Protein AF-W6XMX1-F1 (afdb_monomer_lite)

Sequence (106 aa):
MCALLLRYIAELRRIPNKTGSGFQICKALGGGILNWRTGESQCKELRFQDESSSTNARKLVSESHSVKHDIAFTHRDLNLRNILVDDNGKISRIVNWECAGWYPKY

Radius of gyration: 15.33 Å; chains: 1; bounding box: 38×30×37 Å

InterPro domains:
  IPR002575 Aminoglycoside phosphotransferase [PF01636] (68-104)
  IPR011009 Protein kinase-like domain superfamily [SSF56112] (65-105)
  IPR051678 Aminoglycoside Phosphotransferase Enzymes [PTHR21310] (5-106)

pLDDT: mean 77.58, std 15.32, range [41.53, 93.69]

Structure (mmCIF, N/CA/C/O backbone):
data_AF-W6XMX1-F1
#
_entry.id   AF-W6XMX1-F1
#
loop_
_atom_site.group_PDB
_atom_site.id
_atom_site.type_symbol
_atom_site.label_atom_id
_atom_site.label_alt_id
_atom_site.label_comp_id
_atom_site.label_asym_id
_atom_site.label_entity_id
_atom_site.label_seq_id
_atom_site.pdbx_PDB_ins_code
_atom_site.Cartn_x
_atom_site.Cartn_y
_atom_site.Cartn_z
_atom_site.occupancy
_atom_site.B_iso_or_equiv
_atom_site.auth_seq_id
_atom_site.auth_comp_id
_atom_site.auth_asym_id
_atom_site.auth_atom_id
_atom_site.pdbx_PDB_model_num
ATOM 1 N N . MET A 1 1 ? -12.071 -9.589 13.510 1.00 52.03 1 MET A N 1
ATOM 2 C CA . MET A 1 1 ? -11.070 -8.579 13.088 1.00 52.03 1 MET A CA 1
ATOM 3 C C . MET A 1 1 ? -10.588 -8.758 11.635 1.00 52.03 1 MET A C 1
ATOM 5 O O . MET A 1 1 ? -10.311 -7.759 10.988 1.00 52.03 1 MET A O 1
ATOM 9 N N . CYS A 1 2 ? -10.547 -9.977 11.071 1.00 61.47 2 CYS A N 1
ATOM 10 C CA . CYS A 1 2 ? -9.979 -10.225 9.729 1.00 61.47 2 CYS A CA 1
ATOM 11 C C . CYS A 1 2 ? -10.772 -9.664 8.528 1.00 61.47 2 CYS A C 1
ATOM 13 O O . CYS A 1 2 ? -10.155 -9.211 7.570 1.00 61.47 2 CYS A O 1
ATOM 15 N N . ALA A 1 3 ? -12.110 -9.651 8.553 1.00 73.19 3 ALA A N 1
ATOM 16 C CA . ALA A 1 3 ? -12.905 -9.280 7.371 1.00 73.19 3 ALA A CA 1
ATOM 17 C C . ALA A 1 3 ? -12.730 -7.810 6.935 1.00 73.19 3 ALA A C 1
ATOM 19 O O . ALA A 1 3 ? -12.672 -7.519 5.741 1.00 73.19 3 ALA A O 1
ATOM 20 N N . LEU A 1 4 ? -12.598 -6.887 7.895 1.00 75.12 4 LEU A N 1
ATOM 21 C CA . LEU A 1 4 ? -12.388 -5.465 7.603 1.00 75.12 4 LEU A CA 1
ATOM 22 C C . LEU A 1 4 ? -11.020 -5.226 6.959 1.00 75.12 4 LEU A C 1
ATOM 24 O O . LEU A 1 4 ? -10.932 -4.550 5.940 1.00 75.12 4 LEU A O 1
ATOM 28 N N . LEU A 1 5 ? -9.966 -5.837 7.502 1.00 80.12 5 LEU A N 1
ATOM 29 C CA . LEU A 1 5 ? -8.613 -5.695 6.968 1.00 80.12 5 LEU A CA 1
ATOM 30 C C . LEU A 1 5 ? -8.502 -6.249 5.539 1.00 80.12 5 LEU A C 1
ATOM 32 O O . LEU A 1 5 ? -7.880 -5.626 4.682 1.00 80.12 5 LEU A O 1
ATOM 36 N N . LEU A 1 6 ? -9.153 -7.383 5.263 1.00 85.38 6 LEU A N 1
ATOM 37 C CA . LEU A 1 6 ? -9.196 -7.970 3.921 1.00 85.38 6 LEU A CA 1
ATOM 38 C C . LEU A 1 6 ? -9.887 -7.049 2.910 1.00 85.38 6 LEU A C 1
ATOM 40 O O . LEU A 1 6 ? -9.405 -6.910 1.785 1.00 85.38 6 LEU A O 1
ATOM 44 N N . ARG A 1 7 ? -10.974 -6.380 3.315 1.00 88.06 7 ARG A N 1
ATOM 45 C CA . ARG A 1 7 ? -11.649 -5.385 2.474 1.00 88.06 7 ARG A CA 1
ATOM 46 C C . ARG A 1 7 ? -10.730 -4.205 2.159 1.00 88.06 7 ARG A C 1
ATOM 48 O O . ARG A 1 7 ? -10.612 -3.846 0.992 1.00 88.06 7 ARG A O 1
ATOM 55 N N . TYR A 1 8 ? -10.025 -3.668 3.155 1.00 86.62 8 TYR A N 1
ATOM 56 C CA . TYR A 1 8 ? -9.063 -2.583 2.935 1.00 86.62 8 TYR A CA 1
ATOM 57 C C . TYR A 1 8 ? -7.927 -2.990 1.993 1.00 86.62 8 TYR A C 1
ATOM 59 O O . TYR A 1 8 ? -7.581 -2.247 1.080 1.00 86.62 8 TYR A O 1
ATOM 67 N N . ILE A 1 9 ? -7.366 -4.191 2.159 1.00 88.75 9 ILE A N 1
ATOM 68 C CA . ILE A 1 9 ? -6.332 -4.704 1.249 1.00 88.75 9 ILE A CA 1
ATOM 69 C C . ILE A 1 9 ? -6.878 -4.813 -0.182 1.00 88.75 9 ILE A C 1
ATOM 71 O O . ILE A 1 9 ? -6.182 -4.460 -1.134 1.00 88.75 9 ILE A O 1
ATOM 75 N N . ALA A 1 10 ? -8.120 -5.273 -0.355 1.00 90.94 10 ALA A N 1
ATOM 76 C CA . ALA A 1 10 ? -8.757 -5.337 -1.668 1.00 90.94 10 ALA A CA 1
ATOM 77 C C . ALA A 1 10 ? -8.953 -3.944 -2.293 1.00 90.94 10 ALA A C 1
ATOM 79 O O . ALA A 1 10 ? -8.756 -3.787 -3.497 1.00 90.94 10 ALA A O 1
ATOM 80 N N . GLU A 1 11 ? -9.292 -2.932 -1.492 1.00 91.75 11 GLU A N 1
ATOM 81 C CA . GLU A 1 11 ? -9.400 -1.540 -1.941 1.00 91.75 11 GLU A CA 1
ATOM 82 C C . GLU A 1 11 ? -8.041 -0.976 -2.373 1.00 91.75 11 GLU A C 1
ATOM 84 O O . GLU A 1 11 ? -7.942 -0.413 -3.462 1.00 91.75 11 GLU A O 1
ATOM 89 N N . LEU A 1 12 ? -6.974 -1.207 -1.598 1.00 91.81 12 LEU A N 1
ATOM 90 C CA . LEU A 1 12 ? -5.619 -0.790 -1.980 1.00 91.81 12 LEU A CA 1
ATOM 91 C C . LEU A 1 12 ? -5.177 -1.428 -3.297 1.00 91.81 12 LEU A C 1
ATOM 93 O O . LEU A 1 12 ? -4.663 -0.742 -4.177 1.00 91.81 12 LEU A O 1
ATOM 97 N N . ARG A 1 13 ? -5.451 -2.722 -3.481 1.00 92.06 13 ARG A N 1
ATOM 98 C CA . ARG A 1 13 ? -5.090 -3.453 -4.703 1.00 92.06 13 ARG A CA 1
ATOM 99 C C . ARG A 1 13 ? -5.808 -2.950 -5.961 1.00 92.06 13 ARG A C 1
ATOM 101 O O . ARG A 1 13 ? -5.365 -3.263 -7.059 1.00 92.06 13 ARG A O 1
ATOM 108 N N . ARG A 1 14 ? -6.888 -2.173 -5.826 1.00 93.19 14 ARG A N 1
ATOM 109 C CA . ARG A 1 14 ? -7.600 -1.549 -6.956 1.00 93.19 14 ARG A CA 1
ATOM 110 C C . ARG A 1 14 ? -6.994 -0.218 -7.400 1.00 93.19 14 ARG A C 1
ATOM 112 O O . ARG A 1 14 ? -7.412 0.305 -8.430 1.00 93.19 14 ARG A O 1
ATOM 119 N N . ILE A 1 15 ? -6.042 0.341 -6.651 1.00 92.69 15 ILE A N 1
ATOM 120 C CA . ILE A 1 15 ? -5.421 1.626 -6.982 1.00 92.69 15 ILE A CA 1
ATOM 121 C C . ILE A 1 15 ? -4.490 1.441 -8.194 1.00 92.69 15 ILE A C 1
ATOM 123 O O . ILE A 1 15 ? -3.500 0.709 -8.099 1.00 92.69 15 ILE A O 1
ATOM 127 N N . PRO A 1 16 ? -4.762 2.102 -9.336 1.00 90.75 16 PRO A N 1
ATOM 128 C CA . PRO A 1 16 ? -3.921 1.978 -10.521 1.00 90.75 16 PRO A CA 1
ATOM 129 C C . PRO A 1 16 ? -2.590 2.720 -10.344 1.00 90.75 16 PRO A C 1
ATOM 131 O O . PRO A 1 16 ? -2.535 3.781 -9.717 1.00 90.75 16 PRO A O 1
ATOM 134 N N . ASN A 1 17 ? -1.518 2.205 -10.953 1.00 89.19 17 ASN A N 1
ATOM 135 C CA . ASN A 1 17 ? -0.254 2.938 -11.046 1.00 89.19 17 ASN A CA 1
ATOM 136 C C . ASN A 1 17 ? -0.397 4.106 -12.032 1.00 89.19 17 ASN A C 1
ATOM 138 O O . ASN A 1 17 ? -0.531 3.892 -13.234 1.00 89.19 17 ASN A O 1
ATOM 142 N N . LYS A 1 18 ? -0.363 5.338 -11.519 1.00 89.44 18 LYS A N 1
ATOM 143 C CA . LYS A 1 18 ? -0.402 6.577 -12.318 1.00 89.44 18 LYS A CA 1
ATOM 144 C C . LYS A 1 18 ? 0.853 7.433 -12.136 1.00 89.44 18 LYS A C 1
ATOM 146 O O . LYS A 1 18 ? 0.825 8.630 -12.389 1.00 89.44 18 LYS A O 1
ATOM 151 N N . THR A 1 19 ? 1.950 6.835 -11.674 1.00 84.31 19 THR A N 1
ATOM 152 C CA . THR A 1 19 ? 3.178 7.570 -11.328 1.00 84.31 19 THR A CA 1
ATOM 153 C C . THR A 1 19 ? 3.915 8.149 -12.539 1.00 84.31 19 THR A C 1
ATOM 155 O O . THR A 1 19 ? 4.777 9.002 -12.365 1.00 84.31 19 THR A O 1
ATOM 158 N N . GLY A 1 20 ? 3.606 7.698 -13.762 1.00 82.00 20 GLY A N 1
ATOM 159 C CA . GLY A 1 20 ? 4.233 8.188 -14.998 1.00 82.00 20 GLY A CA 1
ATOM 160 C C . GLY A 1 20 ? 5.721 7.842 -15.137 1.00 82.00 20 GLY A C 1
ATOM 161 O O . GLY A 1 20 ? 6.353 8.247 -16.104 1.00 82.00 20 GLY A O 1
ATOM 162 N N . SER A 1 21 ? 6.283 7.082 -14.193 1.00 80.25 21 SER A N 1
ATOM 163 C CA . SER A 1 21 ? 7.713 6.767 -14.126 1.00 80.25 21 SER A CA 1
ATOM 164 C C . SER A 1 21 ? 8.137 5.638 -15.072 1.00 80.25 21 SER A C 1
ATOM 166 O O . SER A 1 21 ? 9.328 5.416 -15.268 1.00 80.25 21 SER A O 1
ATOM 168 N N . GLY A 1 22 ? 7.171 4.901 -15.632 1.00 82.25 22 GLY A N 1
ATOM 169 C CA . GLY A 1 22 ? 7.397 3.720 -16.469 1.00 82.25 22 GLY A CA 1
ATOM 170 C C . GLY A 1 22 ? 7.745 2.446 -15.691 1.00 82.25 22 GLY A C 1
ATOM 171 O O . GLY A 1 22 ? 7.666 1.368 -16.265 1.00 82.25 22 GLY A O 1
ATOM 172 N N . PHE A 1 23 ? 8.064 2.540 -14.396 1.00 81.31 23 PHE A N 1
ATOM 173 C CA . PHE A 1 23 ? 8.414 1.386 -13.566 1.00 81.31 23 PHE A CA 1
ATOM 174 C C . PHE A 1 23 ? 7.171 0.708 -12.990 1.00 81.31 23 PHE A C 1
ATOM 176 O O . PHE A 1 23 ? 6.278 1.371 -12.452 1.00 81.31 23 PHE A O 1
ATOM 183 N N . GLN A 1 24 ? 7.139 -0.626 -13.037 1.00 83.81 24 GLN A N 1
ATOM 184 C CA . GLN A 1 24 ? 6.071 -1.388 -12.395 1.00 83.81 24 GLN A CA 1
ATOM 185 C C . GLN A 1 24 ? 6.306 -1.518 -10.890 1.00 83.81 24 GLN A C 1
ATOM 187 O O . GLN A 1 24 ? 5.349 -1.401 -10.131 1.00 83.81 24 GLN A O 1
ATOM 192 N N . ILE A 1 25 ? 7.556 -1.695 -10.445 1.00 86.25 25 ILE A N 1
ATOM 193 C CA . ILE A 1 25 ? 7.892 -1.822 -9.022 1.00 86.25 25 ILE A CA 1
ATOM 194 C C . ILE A 1 25 ? 8.597 -0.550 -8.554 1.00 86.25 25 ILE A C 1
ATOM 196 O O . ILE A 1 25 ? 9.763 -0.294 -8.876 1.00 86.25 25 ILE A O 1
ATOM 200 N N . CYS A 1 26 ? 7.872 0.262 -7.788 1.00 86.19 26 CYS A N 1
ATOM 201 C CA . CYS A 1 26 ? 8.324 1.582 -7.362 1.00 86.19 26 CYS A CA 1
ATOM 202 C C . CYS A 1 26 ? 7.590 2.070 -6.107 1.00 86.19 26 CYS A C 1
ATOM 204 O O . CYS A 1 26 ? 6.584 1.504 -5.678 1.00 86.19 26 CYS A O 1
ATOM 206 N N . LYS A 1 27 ? 8.068 3.174 -5.529 1.00 89.31 27 LYS A N 1
ATOM 207 C CA . LYS A 1 27 ? 7.377 3.897 -4.450 1.00 89.31 27 LYS A CA 1
ATOM 208 C C . LYS A 1 27 ? 6.028 4.473 -4.873 1.00 89.31 27 LYS A C 1
ATOM 210 O O . LYS A 1 27 ? 5.805 4.687 -6.060 1.00 89.31 27 LYS A O 1
ATOM 215 N N . ALA A 1 28 ? 5.235 4.866 -3.864 1.00 88.56 28 ALA A N 1
ATOM 216 C CA . ALA A 1 28 ? 4.007 5.681 -3.912 1.00 88.56 28 ALA A CA 1
ATOM 217 C C . ALA A 1 28 ? 3.990 6.810 -4.975 1.00 88.56 28 ALA A C 1
ATOM 219 O O . ALA A 1 28 ? 2.961 7.072 -5.591 1.00 88.56 28 ALA A O 1
ATOM 220 N N . LEU A 1 29 ? 5.137 7.442 -5.222 1.00 87.31 29 LEU A N 1
ATOM 221 C CA . LEU A 1 29 ? 5.274 8.568 -6.150 1.00 87.31 29 LEU A CA 1
ATOM 222 C C . LEU A 1 29 ? 6.156 8.245 -7.369 1.00 87.31 29 LEU A C 1
ATOM 224 O O . LEU A 1 29 ? 6.637 9.148 -8.038 1.00 87.31 29 LEU A O 1
ATOM 228 N N . GLY A 1 30 ? 6.425 6.966 -7.644 1.00 83.31 30 GLY A N 1
ATOM 229 C CA . GLY A 1 30 ? 7.245 6.532 -8.784 1.00 83.31 30 GLY A CA 1
ATOM 230 C C . GLY A 1 30 ? 8.758 6.557 -8.551 1.00 83.31 30 GLY A C 1
ATOM 231 O O . GLY A 1 30 ? 9.510 6.142 -9.429 1.00 83.31 30 GLY A O 1
ATOM 232 N N . GLY A 1 31 ? 9.205 7.012 -7.377 1.00 82.50 31 GLY A N 1
ATOM 233 C CA . GLY A 1 31 ? 10.609 6.975 -6.963 1.00 82.50 31 GLY A CA 1
ATOM 234 C C . GLY A 1 31 ? 11.099 5.572 -6.587 1.00 82.50 31 GLY A C 1
ATOM 235 O O . GLY A 1 31 ? 10.366 4.581 -6.669 1.00 82.50 31 GLY A O 1
ATOM 236 N N . GLY A 1 32 ? 12.345 5.482 -6.130 1.00 81.88 32 GLY A N 1
ATOM 237 C CA . GLY A 1 32 ? 12.928 4.225 -5.676 1.00 81.88 32 GLY A CA 1
ATOM 238 C C . GLY A 1 32 ? 12.310 3.701 -4.399 1.00 81.88 32 GLY A C 1
ATOM 239 O O . GLY A 1 32 ? 11.879 4.444 -3.518 1.00 81.88 32 GLY A O 1
ATOM 240 N N . ILE A 1 33 ? 12.288 2.382 -4.319 1.00 81.62 33 ILE A N 1
ATOM 241 C CA . ILE A 1 33 ? 11.810 1.609 -3.189 1.00 81.62 33 ILE A CA 1
ATOM 242 C C . ILE A 1 33 ? 12.589 2.019 -1.941 1.00 81.62 33 ILE A C 1
ATOM 244 O O . ILE A 1 33 ? 13.815 1.994 -1.933 1.00 81.62 33 ILE A O 1
ATOM 248 N N . LEU A 1 34 ? 11.859 2.334 -0.874 1.00 74.44 34 LEU A N 1
ATOM 249 C CA . LEU A 1 34 ? 12.412 2.509 0.463 1.00 74.44 34 LEU A CA 1
ATOM 250 C C . LEU A 1 34 ? 11.944 1.341 1.318 1.00 74.44 34 LEU A C 1
ATOM 252 O O . LEU A 1 34 ? 10.757 1.018 1.356 1.00 74.44 34 LEU A O 1
ATOM 256 N N . ASN A 1 35 ? 12.887 0.702 1.991 1.00 74.06 35 ASN A N 1
ATOM 257 C CA . ASN A 1 35 ? 12.615 -0.271 3.027 1.00 74.06 35 ASN A CA 1
ATOM 258 C C . ASN A 1 35 ? 13.661 -0.081 4.119 1.00 74.06 35 ASN A C 1
ATOM 260 O O . ASN A 1 35 ? 14.791 -0.547 3.986 1.00 74.06 35 ASN A O 1
ATOM 264 N N . TRP A 1 36 ? 13.275 0.575 5.211 1.00 68.69 36 TRP A N 1
ATOM 265 C CA . TRP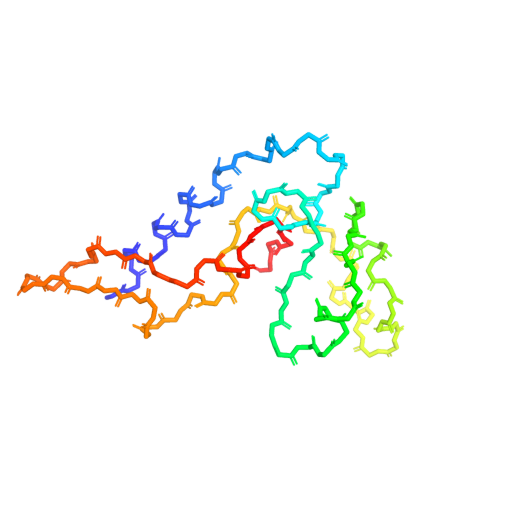 A 1 36 ? 14.176 0.892 6.321 1.00 68.69 36 TRP A CA 1
ATOM 266 C C . TRP A 1 36 ? 14.889 -0.343 6.901 1.00 68.69 36 TRP A C 1
ATOM 268 O O . TRP A 1 36 ? 15.964 -0.207 7.472 1.00 68.69 36 TRP A O 1
ATOM 278 N N . ARG A 1 37 ? 14.355 -1.554 6.685 1.00 68.94 37 ARG A N 1
ATOM 279 C CA . ARG A 1 37 ? 14.965 -2.832 7.096 1.00 68.94 37 ARG A CA 1
ATOM 280 C C . ARG A 1 37 ? 16.150 -3.276 6.228 1.00 68.94 37 ARG A C 1
ATOM 282 O O . ARG A 1 37 ? 16.891 -4.166 6.623 1.00 68.94 37 ARG A O 1
ATOM 289 N N . THR A 1 38 ? 16.327 -2.682 5.050 1.00 64.69 38 THR A N 1
ATOM 290 C CA . THR A 1 38 ? 17.411 -2.981 4.098 1.00 64.69 38 THR A CA 1
ATOM 291 C C . THR A 1 38 ? 18.234 -1.724 3.854 1.00 64.69 38 THR A C 1
ATOM 293 O O . THR A 1 38 ? 17.762 -0.793 3.194 1.00 64.69 38 THR A O 1
ATOM 296 N N . GLY A 1 39 ? 19.476 -1.717 4.346 1.00 57.75 39 GLY A N 1
ATOM 297 C CA . GLY A 1 39 ? 20.399 -0.581 4.222 1.00 57.75 39 GLY A CA 1
ATOM 298 C C . GLY A 1 39 ? 20.650 -0.132 2.776 1.00 57.75 39 GLY A C 1
ATOM 299 O O . GLY A 1 39 ? 20.792 1.059 2.524 1.00 57.75 39 GLY A O 1
ATOM 300 N N . GLU A 1 40 ? 20.593 -1.045 1.799 1.00 57.53 40 GLU A N 1
ATOM 301 C CA . GLU A 1 40 ? 20.767 -0.714 0.374 1.00 57.53 40 GLU A CA 1
ATOM 302 C C . GLU A 1 40 ? 19.727 0.289 -0.144 1.00 57.53 40 GLU A C 1
ATOM 304 O O . GLU A 1 40 ? 20.063 1.193 -0.904 1.00 57.53 40 GLU A O 1
ATOM 309 N N . SER A 1 41 ? 18.476 0.184 0.315 1.00 57.56 41 SER A N 1
ATOM 310 C CA . SER A 1 41 ? 17.390 1.088 -0.095 1.00 57.56 41 SER A CA 1
ATOM 311 C C . SER A 1 41 ? 17.469 2.481 0.539 1.00 57.56 41 SER A C 1
ATOM 313 O O . SER A 1 41 ? 16.763 3.394 0.118 1.00 57.56 41 SER A O 1
ATOM 315 N N . GLN A 1 42 ? 18.318 2.647 1.557 1.00 56.59 42 GLN A N 1
ATOM 316 C CA . GLN A 1 42 ? 18.603 3.944 2.170 1.00 56.59 42 GLN A CA 1
ATOM 317 C C . GLN A 1 42 ? 19.736 4.679 1.435 1.00 56.59 42 GLN A C 1
ATOM 319 O O . GLN A 1 42 ? 19.824 5.899 1.513 1.00 56.59 42 GLN A O 1
ATOM 324 N N . CYS A 1 43 ? 20.589 3.943 0.711 1.00 49.31 43 CYS A N 1
ATOM 325 C CA . CYS A 1 43 ? 21.790 4.471 0.062 1.00 49.31 43 CYS A CA 1
ATOM 326 C C . CYS A 1 43 ? 21.673 4.542 -1.474 1.00 49.31 43 CYS A C 1
ATOM 328 O O . CYS A 1 43 ? 22.366 5.337 -2.106 1.00 49.31 43 CYS A O 1
ATOM 330 N N . LYS A 1 44 ? 20.780 3.753 -2.093 1.00 56.56 44 LYS A N 1
ATOM 331 C CA . LYS A 1 44 ? 20.583 3.724 -3.549 1.00 56.56 44 LYS A CA 1
ATOM 332 C C . LYS A 1 44 ? 19.109 3.680 -3.932 1.00 56.56 44 LYS A C 1
ATOM 334 O O . LYS A 1 44 ? 18.305 2.975 -3.327 1.00 56.56 44 LYS A O 1
ATOM 339 N N . GLU A 1 45 ? 18.769 4.401 -4.995 1.00 61.16 45 GLU A N 1
ATOM 340 C CA . GLU A 1 45 ? 17.421 4.400 -5.544 1.00 61.16 45 GLU A CA 1
ATOM 341 C C . GLU A 1 45 ? 17.138 3.092 -6.307 1.00 61.16 45 GLU A C 1
ATOM 343 O O . GLU A 1 45 ? 17.581 2.904 -7.439 1.00 61.16 45 GLU A O 1
ATOM 348 N N . LEU A 1 46 ? 16.424 2.159 -5.671 1.00 64.56 46 LEU A N 1
ATOM 349 C CA . LEU A 1 46 ? 16.082 0.861 -6.262 1.00 64.56 46 LEU A CA 1
ATOM 350 C C . LEU A 1 46 ? 14.742 0.946 -7.002 1.00 64.56 46 LEU A C 1
ATOM 352 O O . LEU A 1 46 ? 13.702 1.148 -6.379 1.00 64.56 46 LEU A O 1
ATOM 356 N N . ARG A 1 47 ? 14.753 0.784 -8.326 1.00 65.50 47 ARG A N 1
ATOM 357 C CA . ARG A 1 47 ? 13.554 0.746 -9.179 1.00 65.50 47 ARG A CA 1
ATOM 358 C C . ARG A 1 47 ? 13.668 -0.443 -10.123 1.00 65.50 47 ARG A C 1
ATOM 360 O O . ARG A 1 47 ? 14.750 -0.686 -10.654 1.00 65.50 47 ARG A O 1
ATOM 367 N N . PHE A 1 48 ? 12.568 -1.157 -10.340 1.00 73.81 48 PHE A N 1
ATOM 368 C CA . PHE A 1 48 ? 12.560 -2.338 -11.203 1.00 73.81 48 PHE A CA 1
ATOM 369 C C . PHE A 1 48 ? 11.440 -2.226 -12.235 1.00 73.81 48 PHE A C 1
ATOM 371 O O . PHE A 1 48 ? 10.329 -1.787 -11.922 1.00 73.81 48 PHE A O 1
ATOM 378 N N . GLN A 1 49 ? 11.756 -2.589 -13.478 1.00 70.50 49 GLN A N 1
ATOM 379 C CA . GLN A 1 49 ? 10.775 -2.599 -14.564 1.00 70.50 49 GLN A CA 1
ATOM 380 C C . GLN A 1 49 ? 9.774 -3.737 -14.371 1.00 70.50 49 GLN A C 1
ATOM 382 O O . GLN A 1 49 ? 8.591 -3.557 -14.627 1.00 70.50 49 GLN A O 1
ATOM 387 N N . ASP A 1 50 ? 10.246 -4.865 -13.846 1.00 68.06 50 ASP A N 1
ATOM 388 C CA . ASP A 1 50 ? 9.470 -6.070 -13.572 1.00 68.06 50 ASP A CA 1
ATOM 389 C C . ASP A 1 50 ? 10.185 -6.958 -12.528 1.00 68.06 50 ASP A C 1
ATOM 391 O O . ASP A 1 50 ? 11.326 -6.688 -12.142 1.00 68.06 50 ASP A O 1
ATOM 395 N N . GLU A 1 51 ? 9.542 -8.039 -12.079 1.00 64.44 51 GLU A N 1
ATOM 396 C CA . GLU A 1 51 ? 10.101 -8.964 -11.077 1.00 64.44 51 GLU A CA 1
ATOM 397 C C . GLU A 1 51 ? 11.428 -9.621 -11.496 1.00 64.44 51 GLU A C 1
ATOM 399 O O . GLU A 1 51 ? 12.290 -9.853 -10.652 1.00 64.44 51 GLU A O 1
ATOM 404 N N . SER A 1 52 ? 11.656 -9.886 -12.786 1.00 61.56 52 SER A N 1
ATOM 405 C CA . SER A 1 52 ? 12.902 -10.513 -13.259 1.00 61.56 52 SER A CA 1
ATOM 406 C C . SER A 1 52 ? 14.116 -9.583 -13.144 1.00 61.56 52 SER A C 1
ATOM 408 O O . SER A 1 52 ? 15.262 -10.031 -13.020 1.00 61.56 52 SER A O 1
ATOM 410 N N . SER A 1 53 ? 13.874 -8.271 -13.110 1.00 57.25 53 SER A N 1
ATOM 411 C CA . SER A 1 53 ? 14.921 -7.261 -12.963 1.00 57.25 53 SER A CA 1
ATOM 412 C C . SER A 1 53 ? 15.385 -7.053 -11.508 1.00 57.25 53 SER A C 1
ATOM 414 O O . SER A 1 53 ? 16.381 -6.367 -11.287 1.00 57.25 53 SER A O 1
ATOM 416 N N . SER A 1 54 ? 14.766 -7.703 -10.507 1.00 57.38 54 SER A N 1
ATOM 417 C CA . SER A 1 54 ? 15.124 -7.579 -9.076 1.00 57.38 54 SER A CA 1
ATOM 418 C C . SER A 1 54 ? 16.291 -8.475 -8.609 1.00 57.38 54 SER A C 1
ATOM 420 O O . SER A 1 54 ? 16.379 -8.872 -7.447 1.00 57.38 54 SER A O 1
ATOM 422 N N . THR A 1 55 ? 17.195 -8.857 -9.507 1.00 47.06 55 THR A N 1
ATOM 423 C CA . THR A 1 55 ? 17.916 -10.138 -9.449 1.00 47.06 55 THR A CA 1
ATOM 424 C C . THR A 1 55 ? 19.250 -10.196 -8.677 1.00 47.06 55 THR A C 1
ATOM 426 O O . THR A 1 55 ? 20.107 -11.029 -8.991 1.00 47.06 55 THR A O 1
ATOM 429 N N . ASN A 1 56 ? 19.425 -9.423 -7.604 1.00 49.56 56 ASN A N 1
ATOM 430 C CA . ASN A 1 56 ? 20.653 -9.510 -6.791 1.00 49.56 56 ASN A CA 1
ATOM 431 C C . ASN A 1 56 ? 20.625 -10.594 -5.688 1.00 49.56 56 ASN A C 1
ATOM 433 O O . ASN A 1 56 ? 21.638 -10.810 -5.032 1.00 49.56 56 ASN A O 1
ATOM 437 N N . ALA A 1 57 ? 19.529 -11.344 -5.518 1.00 45.31 57 ALA A N 1
ATOM 438 C CA . ALA A 1 57 ? 19.427 -12.447 -4.547 1.00 45.31 57 ALA A CA 1
ATOM 439 C C . ALA A 1 57 ? 19.189 -13.808 -5.236 1.00 45.31 57 ALA A C 1
ATOM 441 O O . ALA A 1 57 ? 18.222 -14.515 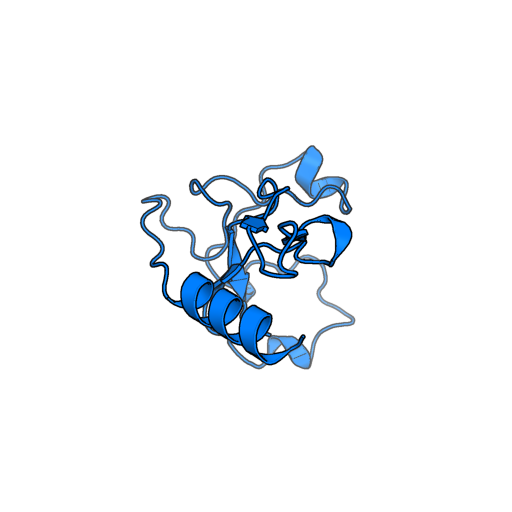-4.970 1.00 45.31 57 ALA A O 1
ATOM 442 N N . ARG A 1 58 ? 20.046 -14.171 -6.197 1.00 44.47 58 ARG A N 1
ATOM 443 C CA . ARG A 1 58 ? 19.723 -15.183 -7.219 1.00 44.47 58 ARG A CA 1
ATOM 444 C C . ARG A 1 58 ? 20.039 -16.657 -6.899 1.00 44.47 58 ARG A C 1
ATOM 446 O O . ARG A 1 58 ? 20.035 -17.457 -7.826 1.00 44.47 58 ARG A O 1
ATOM 453 N N . LYS A 1 59 ? 20.324 -17.061 -5.652 1.00 41.53 59 LYS A N 1
ATOM 454 C CA . LYS A 1 59 ? 20.714 -18.470 -5.375 1.00 41.53 59 LYS A CA 1
ATOM 455 C C . LYS A 1 59 ? 19.889 -19.261 -4.359 1.00 41.53 59 LYS A C 1
ATOM 457 O O . LYS A 1 59 ? 20.044 -20.473 -4.335 1.00 41.53 59 LYS A O 1
ATOM 462 N N . LEU A 1 60 ? 19.002 -18.639 -3.581 1.00 45.75 60 LEU A N 1
ATOM 463 C CA . LEU A 1 60 ? 18.170 -19.363 -2.597 1.00 45.75 60 LEU A CA 1
ATOM 464 C C . LEU A 1 60 ? 16.654 -19.231 -2.828 1.00 45.75 60 LEU A C 1
ATOM 466 O O . LEU A 1 60 ? 15.881 -19.843 -2.104 1.00 45.75 60 LEU A O 1
ATOM 470 N N . VAL A 1 61 ? 16.220 -18.463 -3.835 1.00 49.69 61 VAL A N 1
ATOM 471 C CA . VAL A 1 61 ? 14.801 -18.117 -4.072 1.00 49.69 61 VAL A CA 1
ATOM 472 C C . VAL A 1 61 ? 14.369 -18.497 -5.500 1.00 49.69 61 VAL A C 1
ATOM 474 O O . VAL A 1 61 ? 13.648 -17.769 -6.170 1.00 49.69 61 VAL A O 1
ATOM 477 N N . SER A 1 6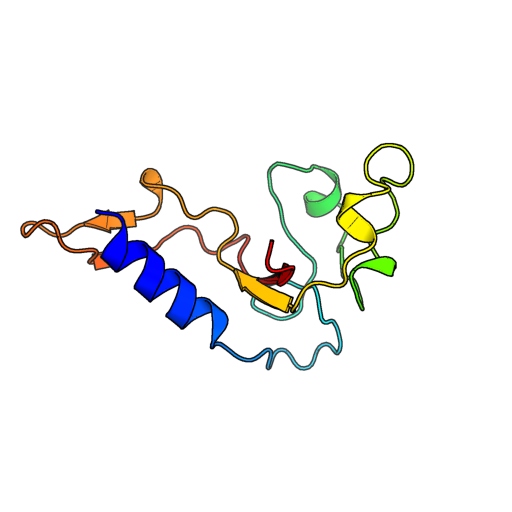2 ? 14.878 -19.601 -6.0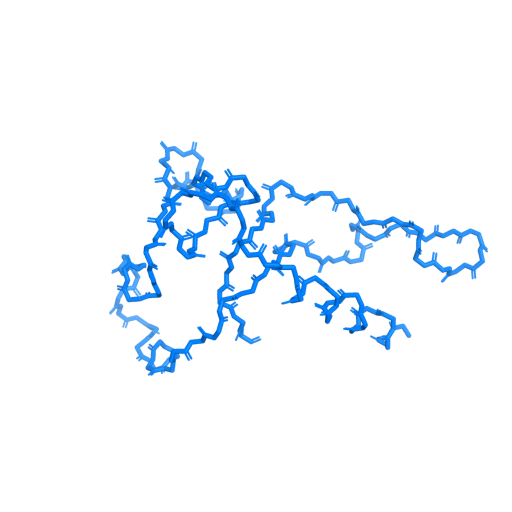50 1.00 47.69 62 SER A N 1
ATOM 478 C CA . SER A 1 62 ? 14.669 -19.939 -7.469 1.00 47.69 62 SER A CA 1
ATOM 479 C C . SER A 1 62 ? 13.281 -20.497 -7.793 1.00 47.69 62 SER A C 1
ATOM 481 O O . SER A 1 62 ? 12.867 -20.406 -8.940 1.00 47.69 62 SER A O 1
ATOM 483 N N . GLU A 1 63 ? 12.540 -21.035 -6.822 1.00 50.44 63 GLU A N 1
ATOM 484 C CA . GLU A 1 63 ? 11.240 -21.663 -7.103 1.00 50.44 63 GLU A CA 1
ATOM 485 C C . GLU A 1 63 ? 10.074 -20.664 -7.029 1.00 50.44 63 GLU A C 1
ATOM 487 O O . GLU A 1 63 ? 9.202 -20.670 -7.898 1.00 50.44 63 GLU A O 1
ATOM 492 N N . SER A 1 64 ? 10.093 -19.733 -6.068 1.00 51.81 64 SER A N 1
ATOM 493 C CA . SER A 1 64 ? 9.020 -18.741 -5.873 1.00 51.81 64 SER A CA 1
ATOM 494 C C . SER A 1 64 ? 8.987 -17.639 -6.938 1.00 51.81 64 SER A C 1
ATOM 496 O O . SER A 1 64 ? 7.936 -17.053 -7.169 1.00 51.81 64 SER A O 1
ATOM 498 N N . HIS A 1 65 ? 10.108 -17.372 -7.616 1.00 56.03 65 HIS A N 1
ATOM 499 C CA . HIS A 1 65 ? 10.182 -16.380 -8.699 1.00 56.03 65 HIS A CA 1
ATOM 500 C C . HIS A 1 65 ? 9.849 -16.955 -10.090 1.00 56.03 65 HIS A C 1
ATOM 502 O O . HIS A 1 65 ? 9.899 -16.224 -11.077 1.00 56.03 65 HIS A O 1
ATOM 508 N N . SER A 1 66 ? 9.492 -18.243 -10.189 1.00 59.56 66 SER A N 1
ATOM 509 C CA . SER A 1 66 ? 9.016 -18.862 -11.442 1.00 59.56 66 SER A CA 1
ATOM 510 C C . SER A 1 66 ? 7.610 -18.391 -11.826 1.00 59.56 66 SER A C 1
ATOM 512 O O . SER A 1 66 ? 7.217 -18.463 -12.990 1.00 59.56 66 SER A O 1
ATOM 514 N N . VAL A 1 67 ? 6.838 -17.940 -10.835 1.00 67.00 67 VAL A N 1
ATOM 515 C CA . VAL A 1 67 ? 5.483 -17.426 -11.014 1.00 67.00 67 VAL A CA 1
ATOM 516 C C . VAL A 1 67 ? 5.571 -15.916 -11.147 1.00 67.00 67 VAL A C 1
ATOM 518 O O . VAL A 1 67 ? 6.100 -15.239 -10.270 1.00 67.00 67 VAL A O 1
ATOM 521 N N . LYS A 1 68 ? 5.050 -15.392 -12.255 1.00 72.94 68 LYS A N 1
ATOM 522 C CA . LYS A 1 68 ? 4.879 -13.953 -12.441 1.00 72.94 68 LYS A CA 1
ATOM 523 C C . LYS A 1 68 ? 3.671 -13.501 -11.628 1.00 72.94 68 LYS A C 1
ATOM 525 O O . LYS A 1 68 ? 2.566 -13.991 -11.860 1.00 72.94 68 LYS A O 1
ATOM 530 N N . HIS A 1 69 ? 3.874 -12.573 -10.704 1.00 81.62 69 HIS A N 1
ATOM 531 C CA . HIS A 1 69 ? 2.808 -12.042 -9.864 1.00 81.62 69 HIS A CA 1
ATOM 532 C C . HIS A 1 69 ? 2.253 -10.743 -10.442 1.00 81.62 69 HIS A C 1
ATOM 534 O O . HIS A 1 69 ? 2.972 -9.920 -11.016 1.00 81.62 69 HIS A O 1
ATOM 540 N N . ASP A 1 70 ? 0.958 -10.523 -10.227 1.00 87.56 70 ASP A N 1
ATOM 541 C CA . ASP A 1 70 ? 0.352 -9.224 -10.491 1.00 87.56 70 ASP A CA 1
ATOM 542 C C . ASP A 1 70 ? 0.957 -8.169 -9.564 1.00 87.56 70 ASP A C 1
ATOM 544 O O . ASP A 1 70 ? 1.114 -8.385 -8.360 1.00 87.56 70 ASP A O 1
ATOM 548 N N . ILE A 1 71 ? 1.250 -6.993 -10.112 1.00 89.25 71 ILE A N 1
ATOM 549 C CA . ILE A 1 71 ? 1.744 -5.863 -9.331 1.00 89.25 71 ILE A CA 1
ATOM 550 C C . ILE A 1 71 ? 0.561 -5.051 -8.803 1.00 89.25 71 ILE A C 1
ATOM 552 O O . ILE A 1 71 ? -0.301 -4.620 -9.569 1.00 89.25 71 ILE A O 1
ATOM 556 N N . ALA A 1 72 ? 0.537 -4.792 -7.496 1.00 92.69 72 ALA A N 1
ATOM 557 C CA . ALA A 1 72 ? -0.525 -4.038 -6.844 1.00 92.69 72 ALA A CA 1
ATOM 558 C C . ALA A 1 72 ? 0.020 -3.021 -5.834 1.00 92.69 72 ALA A C 1
ATOM 560 O O . ALA A 1 72 ? 1.097 -3.193 -5.250 1.00 92.69 72 ALA A O 1
ATOM 561 N N . PHE A 1 73 ? -0.756 -1.962 -5.586 1.00 93.69 73 PHE A N 1
ATOM 562 C CA . PHE A 1 73 ? -0.419 -1.000 -4.545 1.00 93.69 73 PHE A CA 1
ATOM 563 C C . PHE A 1 73 ? -0.519 -1.647 -3.157 1.00 93.69 73 PHE A C 1
ATOM 565 O O . PHE A 1 73 ? -1.541 -2.230 -2.789 1.00 93.69 73 PHE A O 1
ATOM 572 N N . THR A 1 74 ? 0.564 -1.554 -2.391 1.00 91.75 74 THR A N 1
ATOM 573 C CA . THR A 1 74 ? 0.762 -2.270 -1.131 1.00 91.75 74 THR A CA 1
ATOM 574 C C . THR A 1 74 ? 1.392 -1.348 -0.088 1.00 91.75 74 THR A C 1
ATOM 576 O O . THR A 1 74 ? 2.355 -0.641 -0.375 1.00 91.75 74 THR A O 1
ATOM 579 N N . HIS A 1 75 ? 0.883 -1.387 1.150 1.00 91.75 75 HIS A N 1
ATOM 580 C CA . HIS A 1 75 ? 1.405 -0.602 2.283 1.00 91.75 75 HIS A CA 1
ATOM 581 C C . HIS A 1 75 ? 2.810 -1.049 2.735 1.00 91.75 75 HIS A C 1
ATOM 583 O O . HIS A 1 75 ? 3.591 -0.254 3.246 1.00 91.75 75 HIS A O 1
ATOM 589 N N . ARG A 1 76 ? 3.129 -2.341 2.567 1.00 88.00 76 ARG A N 1
ATOM 590 C CA . ARG A 1 76 ? 4.370 -3.043 2.970 1.00 88.00 76 ARG A CA 1
ATOM 591 C C . ARG A 1 76 ? 4.692 -3.127 4.456 1.00 88.00 76 ARG A C 1
ATOM 593 O O . ARG A 1 76 ? 5.432 -4.023 4.841 1.00 88.00 76 ARG A O 1
ATOM 600 N N . ASP A 1 77 ? 4.112 -2.265 5.275 1.00 87.75 77 ASP A N 1
ATOM 601 C CA . ASP A 1 77 ? 4.241 -2.342 6.734 1.00 87.75 77 ASP A CA 1
ATOM 602 C C . ASP A 1 77 ? 2.885 -2.388 7.453 1.00 87.75 77 ASP A C 1
ATOM 604 O O . ASP A 1 77 ? 2.705 -1.802 8.512 1.00 87.75 77 ASP A O 1
ATOM 608 N N . LEU A 1 78 ? 1.871 -3.021 6.857 1.00 87.94 78 LEU A N 1
ATOM 609 C CA . LEU A 1 78 ? 0.540 -3.059 7.466 1.00 87.94 78 LEU A CA 1
ATOM 610 C C . LEU A 1 78 ? 0.526 -4.049 8.638 1.00 87.94 78 LEU A C 1
ATOM 612 O O . LEU A 1 78 ? 0.475 -5.260 8.441 1.00 87.94 78 LEU A O 1
ATOM 616 N N . ASN A 1 79 ? 0.573 -3.524 9.857 1.00 86.56 79 ASN A N 1
ATOM 617 C CA . ASN A 1 79 ? 0.484 -4.283 11.101 1.00 86.56 79 ASN A CA 1
ATOM 618 C C . ASN A 1 79 ? -0.398 -3.528 12.111 1.00 86.56 79 ASN A C 1
ATOM 620 O O . ASN A 1 79 ? -0.704 -2.354 11.907 1.00 86.56 79 ASN A O 1
ATOM 624 N N . LEU A 1 80 ? -0.801 -4.186 13.205 1.00 86.69 80 LEU A N 1
ATOM 625 C CA . LEU A 1 80 ? -1.728 -3.609 14.193 1.00 86.69 80 LEU A CA 1
ATOM 626 C C . LEU A 1 80 ? -1.243 -2.283 14.802 1.00 86.69 80 LEU A C 1
ATOM 628 O O . LEU A 1 80 ? -2.072 -1.470 15.184 1.00 86.69 80 LEU A O 1
ATOM 632 N N . ARG A 1 81 ? 0.072 -2.027 14.857 1.00 89.25 81 ARG A N 1
ATOM 633 C CA . ARG A 1 81 ? 0.628 -0.765 15.386 1.00 89.25 81 ARG A CA 1
ATOM 634 C C . ARG A 1 81 ? 0.401 0.416 14.444 1.00 89.25 81 ARG A C 1
ATOM 636 O O . ARG A 1 81 ? 0.410 1.558 14.883 1.00 89.25 81 ARG A O 1
ATOM 643 N N . ASN A 1 82 ? 0.187 0.129 13.163 1.00 90.81 82 ASN A N 1
ATOM 644 C CA . ASN A 1 82 ? -0.038 1.119 12.116 1.00 90.81 82 ASN A CA 1
ATOM 645 C C . ASN A 1 82 ? -1.535 1.311 11.807 1.00 90.81 82 ASN A C 1
ATOM 647 O O . ASN A 1 82 ? -1.879 2.041 10.878 1.00 90.81 82 ASN A O 1
ATOM 651 N N . ILE A 1 83 ? -2.425 0.661 12.567 1.00 91.81 83 ILE A N 1
ATOM 652 C CA . ILE A 1 83 ? -3.880 0.767 12.432 1.00 91.81 83 ILE A CA 1
ATOM 653 C C . ILE A 1 83 ? -4.419 1.482 13.666 1.00 91.81 83 ILE A C 1
ATOM 655 O O . ILE A 1 83 ? -4.331 0.975 14.781 1.00 91.81 83 ILE A O 1
ATOM 659 N N . LEU A 1 84 ? -5.006 2.655 13.454 1.00 91.88 84 LEU A N 1
ATOM 660 C CA . LEU A 1 84 ? -5.701 3.395 14.496 1.00 91.88 84 LEU A CA 1
ATOM 661 C C . LEU A 1 84 ? -7.172 2.995 14.506 1.00 91.88 84 LEU A C 1
ATOM 663 O O . LEU A 1 84 ? -7.798 2.824 13.456 1.00 91.88 84 LEU A O 1
ATOM 667 N N . VAL A 1 85 ? -7.709 2.855 15.710 1.00 92.00 85 VAL A N 1
ATOM 668 C CA . VAL A 1 85 ? -9.081 2.429 15.970 1.00 92.00 85 VAL A CA 1
ATOM 669 C C . VAL A 1 85 ? -9.771 3.534 16.769 1.00 92.00 85 VAL A C 1
ATOM 671 O O . VAL A 1 85 ? -9.126 4.175 17.596 1.00 92.00 85 VAL A O 1
ATOM 674 N N . ASP A 1 86 ? -11.032 3.823 16.461 1.00 92.06 86 ASP A N 1
ATOM 675 C CA . ASP A 1 86 ? -11.843 4.772 17.227 1.00 92.06 86 ASP A CA 1
ATOM 676 C C . ASP A 1 86 ? -12.402 4.150 18.521 1.00 92.06 86 ASP A C 1
ATOM 678 O O . ASP A 1 86 ? -12.263 2.950 18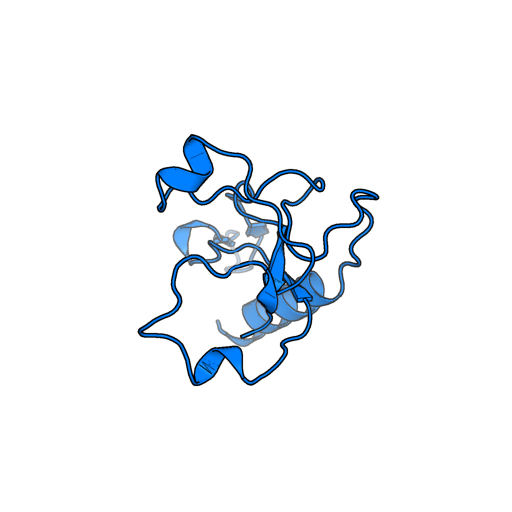.772 1.00 92.06 86 ASP A O 1
ATOM 682 N N . ASP A 1 87 ? -13.092 4.962 19.323 1.00 93.38 87 ASP A N 1
ATOM 683 C CA . ASP A 1 87 ? -13.716 4.524 20.581 1.00 93.38 87 ASP A CA 1
ATOM 684 C C . ASP A 1 87 ? -14.793 3.438 20.378 1.00 93.38 87 ASP A C 1
ATOM 686 O O . ASP A 1 87 ? -15.162 2.737 21.319 1.00 93.38 87 ASP A O 1
ATOM 690 N N . ASN A 1 88 ? -15.274 3.249 19.142 1.00 91.25 88 ASN A N 1
ATOM 691 C CA . ASN A 1 88 ? -16.253 2.225 18.772 1.00 91.25 88 ASN A CA 1
ATOM 692 C C . ASN A 1 88 ? -15.605 0.930 18.253 1.00 91.25 88 ASN A C 1
ATOM 694 O O . ASN A 1 88 ? -16.308 0.042 17.761 1.00 91.25 88 ASN A O 1
ATOM 698 N N . GLY A 1 89 ? -14.276 0.808 18.301 1.00 85.88 89 GLY A N 1
ATOM 699 C CA . GLY A 1 89 ? -13.577 -0.380 17.818 1.00 85.88 89 GLY A CA 1
ATOM 700 C C . GLY A 1 89 ? -13.487 -0.478 16.288 1.00 85.88 89 GLY A C 1
ATOM 701 O O . GLY A 1 89 ? -13.191 -1.556 15.762 1.00 85.88 89 GLY A O 1
ATOM 702 N N . LYS A 1 90 ? -13.742 0.612 15.547 1.00 87.94 90 LYS A N 1
ATOM 703 C CA . LYS A 1 90 ? -13.641 0.656 14.079 1.00 87.94 90 LYS A CA 1
ATOM 704 C C . LYS A 1 90 ? -12.315 1.251 13.631 1.00 87.94 90 LYS A C 1
ATOM 706 O O . LYS A 1 90 ? -11.790 2.168 14.250 1.00 87.94 90 LYS A O 1
ATOM 711 N N . ILE A 1 91 ? -11.788 0.750 12.511 1.00 88.06 91 ILE A N 1
ATOM 712 C CA . ILE A 1 91 ? -10.577 1.307 11.894 1.00 88.06 91 ILE A CA 1
ATOM 713 C C . ILE A 1 91 ? -10.863 2.756 11.493 1.00 88.06 91 ILE A C 1
ATOM 715 O O . ILE A 1 91 ? -11.709 3.006 10.637 1.00 88.06 91 ILE A O 1
ATOM 719 N N . SER A 1 92 ? -10.147 3.692 12.108 1.00 90.81 92 SER A N 1
ATOM 720 C CA . SER A 1 92 ? -10.283 5.122 11.848 1.00 90.81 92 SER A CA 1
ATOM 721 C C . SER A 1 92 ? -9.241 5.603 10.843 1.00 90.81 92 SER A C 1
ATOM 723 O O . SER A 1 92 ? -9.561 6.392 9.954 1.00 90.81 92 SER A O 1
ATOM 725 N N . ARG A 1 93 ? -7.991 5.129 10.961 1.00 90.06 93 ARG A N 1
ATOM 726 C CA . ARG A 1 93 ? -6.865 5.532 10.102 1.00 90.06 93 ARG A CA 1
ATOM 727 C C . ARG A 1 93 ? -5.813 4.432 9.972 1.00 90.06 93 ARG A C 1
ATOM 729 O O . ARG A 1 93 ? -5.651 3.599 10.858 1.00 90.06 93 ARG A O 1
ATOM 736 N N . ILE A 1 94 ? -5.051 4.491 8.883 1.00 91.56 94 ILE A N 1
ATOM 737 C CA . ILE A 1 94 ? -3.823 3.715 8.673 1.00 91.56 94 ILE A CA 1
ATOM 738 C C . ILE A 1 94 ? -2.673 4.713 8.514 1.00 91.56 94 ILE A C 1
ATOM 740 O O . ILE A 1 94 ? -2.823 5.707 7.798 1.00 91.56 94 ILE A O 1
ATOM 744 N N . VAL A 1 95 ? -1.550 4.465 9.184 1.00 92.94 95 VAL A N 1
ATOM 745 C CA . VAL A 1 95 ? -0.375 5.356 9.223 1.00 92.94 95 VAL A CA 1
ATOM 7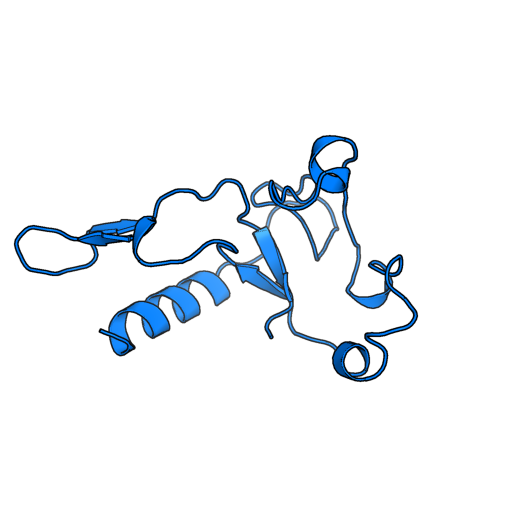46 C C . VAL A 1 95 ? 0.898 4.625 8.783 1.00 92.94 95 VAL A C 1
ATOM 748 O O . VAL A 1 95 ? 0.881 3.413 8.610 1.00 92.94 95 VAL A O 1
ATOM 751 N N . ASN A 1 96 ? 2.012 5.353 8.638 1.00 89.56 96 ASN A N 1
ATOM 752 C CA . ASN A 1 96 ? 3.326 4.820 8.232 1.00 89.56 96 ASN A CA 1
ATOM 753 C C . ASN A 1 96 ? 3.391 4.303 6.779 1.00 89.56 96 ASN A C 1
ATOM 755 O O . ASN A 1 96 ? 3.926 3.236 6.482 1.00 89.56 96 ASN A O 1
ATOM 759 N N . TRP A 1 97 ? 2.907 5.129 5.846 1.00 91.44 97 TRP A N 1
ATOM 760 C CA . TRP A 1 97 ? 2.878 4.860 4.399 1.00 91.44 97 TRP A CA 1
ATOM 761 C C . TRP A 1 97 ? 4.217 5.053 3.666 1.00 91.44 97 TRP A C 1
ATOM 763 O O . TRP A 1 97 ? 4.277 4.930 2.446 1.00 91.44 97 TRP A O 1
ATOM 773 N N . GLU A 1 98 ? 5.306 5.368 4.363 1.00 88.25 98 GLU A N 1
ATOM 774 C CA . GLU A 1 98 ? 6.600 5.729 3.755 1.00 88.25 98 GLU A CA 1
ATOM 775 C C . GLU A 1 98 ? 7.223 4.626 2.874 1.00 88.25 98 GLU A C 1
ATOM 777 O O . GLU A 1 98 ? 7.957 4.913 1.922 1.00 88.25 98 GLU A O 1
ATOM 782 N N . CYS A 1 99 ? 6.902 3.364 3.175 1.00 87.31 99 CYS A N 1
ATOM 783 C CA . CYS A 1 99 ? 7.338 2.188 2.420 1.00 87.31 99 CYS A CA 1
ATOM 784 C C . CYS A 1 99 ? 6.316 1.747 1.355 1.00 87.31 99 CYS A C 1
ATOM 786 O O . CYS A 1 99 ? 6.565 0.781 0.624 1.00 87.31 99 CYS A O 1
ATOM 788 N N . ALA A 1 100 ? 5.170 2.426 1.260 1.00 91.56 100 ALA A N 1
ATOM 789 C CA . ALA A 1 100 ? 4.103 2.051 0.348 1.00 91.56 100 ALA A CA 1
ATOM 790 C C . ALA A 1 100 ? 4.478 2.303 -1.117 1.00 91.56 100 ALA A C 1
ATOM 792 O O . ALA A 1 100 ? 5.305 3.157 -1.459 1.00 91.56 100 ALA A O 1
ATOM 793 N N . GLY A 1 101 ? 3.859 1.534 -2.004 1.00 92.31 101 GLY A N 1
ATOM 794 C CA . GLY A 1 101 ? 4.170 1.559 -3.427 1.00 92.31 101 GLY A CA 1
ATOM 795 C C . GLY A 1 101 ? 3.626 0.344 -4.160 1.00 92.31 101 GLY A C 1
ATOM 796 O O . GLY A 1 101 ? 2.750 -0.353 -3.655 1.00 92.31 101 GLY A O 1
ATOM 797 N N . TRP A 1 102 ? 4.159 0.095 -5.347 1.00 92.50 102 TRP A N 1
ATOM 798 C CA . TRP A 1 102 ? 3.728 -0.957 -6.257 1.00 92.50 102 TRP A CA 1
ATOM 799 C C . TRP A 1 102 ? 4.676 -2.137 -6.144 1.00 92.50 102 TRP A C 1
ATOM 801 O O . TRP A 1 102 ? 5.880 -1.989 -6.343 1.00 92.50 102 TRP A O 1
ATOM 811 N N . TYR A 1 103 ? 4.124 -3.291 -5.776 1.00 88.94 103 TYR A N 1
ATOM 812 C CA . TYR A 1 103 ? 4.882 -4.506 -5.496 1.00 88.94 103 TYR A CA 1
ATOM 813 C C . TYR A 1 103 ? 4.103 -5.752 -5.935 1.00 88.94 103 TYR A C 1
ATOM 815 O O . TYR A 1 103 ? 2.877 -5.683 -6.064 1.00 88.94 103 TYR A O 1
ATOM 823 N N . PRO A 1 104 ? 4.791 -6.887 -6.132 1.00 87.50 104 PRO A N 1
ATOM 824 C CA . PRO A 1 104 ? 4.157 -8.178 -6.373 1.00 87.50 104 PRO A CA 1
ATOM 825 C C . PRO A 1 104 ? 3.112 -8.567 -5.329 1.00 87.50 104 PRO A C 1
ATOM 827 O O . PRO A 1 104 ? 3.312 -8.401 -4.122 1.00 87.50 104 PRO A O 1
ATOM 830 N N . LYS A 1 105 ? 1.998 -9.120 -5.805 1.00 84.12 105 LYS A N 1
ATOM 831 C CA . LYS A 1 105 ? 0.959 -9.740 -4.990 1.00 84.12 105 LYS A CA 1
ATOM 832 C C . LYS A 1 105 ? 1.340 -11.196 -4.706 1.00 84.12 105 LYS A C 1
ATOM 834 O O . LYS A 1 105 ? 1.009 -12.076 -5.496 1.00 84.12 105 LYS A O 1
ATOM 839 N N . TYR A 1 106 ? 2.001 -11.414 -3.574 1.00 72.38 106 TYR A N 1
ATOM 840 C CA . TYR A 1 106 ? 2.182 -12.741 -2.978 1.00 72.38 106 TYR A CA 1
ATOM 841 C C . TYR A 1 106 ? 0.923 -13.210 -2.231 1.00 72.38 106 TYR A C 1
ATOM 843 O O . TYR A 1 106 ? 0.082 -12.346 -1.853 1.00 72.38 106 TYR A O 1
#

Secondary structure (DSSP, 8-state):
-HHHHHHHHHHHHT------SS-SBEETTSS-B--TTSTHHHHS-B-BSSGGG-TTS-SS-TTGGGSPPPEEEE-S--SGGGEEE-TTS-EEEE--GGG-EEEE--

Foldseek 3Di:
DPPVVVVVVVVQQPDDDPLPLLFQWDAPNNWAADDVVDVCNVVDRHTHNALVRVPPPPDPCPPVSVDGFDKTWDQVPDDPVQFDADPVRHGPDGDDSRRIDIDGDD

Organism: Cochliobolus carbonum (strain 26-R-13) (NCBI:txid930089)